Protein AF-0000000077172966 (afdb_homodimer)

Radius of gyration: 30.87 Å; Cα contacts (8 Å, |Δi|>4): 217; chains: 2; bounding box: 64×126×43 Å

Nearest PDB structures (foldseek):
  6nkl-assembly1_D-2  TM=7.359E-01  e=2.223E-03  Haemophilus influenzae
  3zvk-assembly1_E  TM=7.186E-01  e=3.050E-03  Rickettsia felis
  3zvk-assembly1_H  TM=7.428E-01  e=3.687E-03  Rickettsia felis
  6nkl-assembly1_C  TM=5.885E-01  e=3.687E-03  Haemophilus influenzae
  3zvk-assembly1_G  TM=5.961E-01  e=5.388E-03  Rickettsia felis

Sequence (164 aa):
MSDSGVAKIFWHGRSQAVRLPMAFRLPGDRVRVRRVGDGILLEPIVTDIDAWFGAMDRFADVPFMEEGRQQPPMPEAKTLFEMSDSGVAKIFWHGRSQAVRLPMAFRLPGDRVRVRRVGDGILLEPIVTDIDAWFGAMDRFADVPFMEEGRQQPPMPEAKTLFE

Structure (mmCIF, N/CA/C/O backbone):
data_AF-0000000077172966-model_v1
#
loop_
_entity.id
_entity.type
_entity.pdbx_description
1 polymer 'Gsr3874 protein'
#
loop_
_atom_site.group_PDB
_atom_site.id
_atom_site.type_symbol
_atom_site.label_atom_id
_atom_site.label_alt_id
_atom_site.label_comp_id
_atom_site.label_asym_id
_atom_site.label_entity_id
_atom_site.label_seq_id
_atom_site.pdbx_PDB_ins_code
_atom_site.Cartn_x
_atom_site.Cartn_y
_atom_site.Cartn_z
_atom_site.occupancy
_atom_site.B_iso_or_equiv
_atom_site.auth_seq_id
_atom_site.auth_comp_id
_atom_site.auth_asym_id
_atom_site.auth_atom_id
_atom_site.pdbx_PDB_model_num
ATOM 1 N N . MET A 1 1 ? -12.766 -8.672 11.57 1 48.78 1 MET A N 1
ATOM 2 C CA . MET A 1 1 ? -11.977 -7.535 12.031 1 48.78 1 MET A CA 1
ATOM 3 C C . MET A 1 1 ? -10.906 -7.164 11.016 1 48.78 1 MET A C 1
ATOM 5 O O . MET A 1 1 ? -10.266 -8.047 10.438 1 48.78 1 MET A O 1
ATOM 9 N N . SER A 1 2 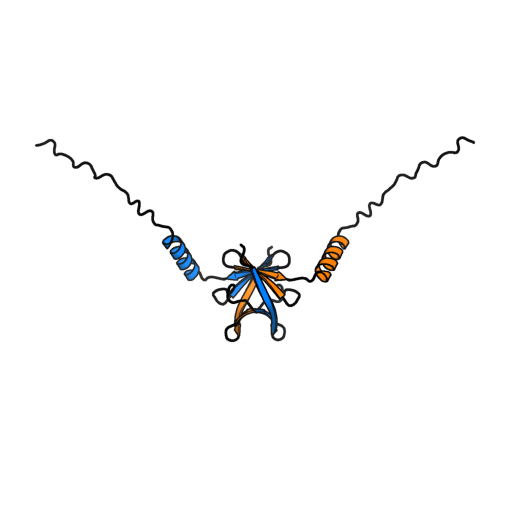? -11.156 -6.078 10.289 1 62.91 2 SER A N 1
ATOM 10 C CA . SER A 1 2 ? -10.188 -5.785 9.234 1 62.91 2 SER A CA 1
ATOM 11 C C . SER A 1 2 ? -8.758 -5.824 9.773 1 62.91 2 SER A C 1
ATOM 13 O O . SER A 1 2 ? -8.453 -5.18 10.781 1 62.91 2 SER A O 1
ATOM 15 N N . ASP A 1 3 ? -8.078 -6.945 9.625 1 82.19 3 ASP A N 1
ATOM 16 C CA . ASP A 1 3 ? -6.691 -7.129 10.039 1 82.19 3 ASP A CA 1
ATOM 17 C C . ASP A 1 3 ? -5.84 -5.922 9.656 1 82.19 3 ASP A C 1
ATOM 19 O O . ASP A 1 3 ? -5.789 -5.539 8.484 1 82.19 3 ASP A O 1
ATOM 23 N N . SER A 1 4 ? -5.578 -5.086 10.703 1 92.94 4 SER A N 1
ATOM 24 C CA . SER A 1 4 ? -4.766 -3.9 10.453 1 92.94 4 SER A CA 1
ATOM 25 C C . SER A 1 4 ? -3.371 -4.047 11.047 1 92.94 4 SER A C 1
ATOM 27 O O . SER A 1 4 ? -3.156 -4.871 11.938 1 92.94 4 SER A O 1
ATOM 29 N N . GLY A 1 5 ? -2.414 -3.463 10.43 1 96.69 5 GLY A N 1
ATOM 30 C CA . GLY A 1 5 ? -1.041 -3.387 10.898 1 96.69 5 GLY A CA 1
ATOM 31 C C . GLY A 1 5 ? -0.392 -2.041 10.633 1 96.69 5 GLY A C 1
ATOM 32 O O . GLY A 1 5 ? -1.067 -1.089 10.234 1 96.69 5 GLY A O 1
ATOM 33 N N . VAL A 1 6 ? 0.838 -1.913 11.078 1 97.75 6 VAL A N 1
ATOM 34 C CA . VAL A 1 6 ? 1.616 -0.708 10.812 1 97.75 6 VAL A CA 1
ATOM 35 C C . VAL A 1 6 ? 2.861 -1.064 10 1 97.75 6 VAL A C 1
ATOM 37 O O . VAL A 1 6 ? 3.549 -2.041 10.312 1 97.75 6 VAL A O 1
ATOM 40 N N . ALA A 1 7 ? 3.029 -0.298 8.984 1 98.44 7 ALA A N 1
ATOM 41 C CA . ALA A 1 7 ? 4.23 -0.452 8.172 1 98.44 7 ALA A CA 1
ATOM 42 C C . ALA A 1 7 ? 5.094 0.806 8.227 1 98.44 7 ALA A C 1
ATOM 44 O O . ALA A 1 7 ? 4.586 1.906 8.453 1 98.44 7 ALA A O 1
ATOM 45 N N . LYS A 1 8 ? 6.336 0.59 7.961 1 97.81 8 LYS A N 1
ATOM 46 C CA . LYS A 1 8 ? 7.277 1.707 8.008 1 97.81 8 LYS A CA 1
ATOM 47 C C . LYS A 1 8 ? 7.645 2.17 6.602 1 97.81 8 LYS A C 1
ATOM 49 O O . LYS A 1 8 ? 7.836 1.349 5.699 1 97.81 8 LYS A O 1
ATOM 54 N N . ILE A 1 9 ? 7.695 3.447 6.477 1 98.31 9 ILE A N 1
ATOM 55 C CA . ILE A 1 9 ? 8.203 4.078 5.262 1 98.31 9 ILE A CA 1
ATOM 56 C C . ILE A 1 9 ? 9.695 4.371 5.414 1 98.31 9 ILE A C 1
ATOM 58 O O . ILE A 1 9 ? 10.133 4.832 6.469 1 98.31 9 ILE A O 1
ATOM 62 N N . PHE A 1 10 ? 10.43 4.168 4.324 1 98 10 PHE A N 1
ATOM 63 C CA . PHE A 1 10 ? 11.852 4.492 4.363 1 98 10 PHE A CA 1
ATOM 64 C C . PHE A 1 10 ? 12.352 4.887 2.979 1 98 10 PHE A C 1
ATOM 66 O O . PHE A 1 10 ? 11.648 4.703 1.981 1 98 10 PHE A O 1
ATOM 73 N N . TRP A 1 11 ? 13.453 5.512 3 1 97.5 11 TRP A N 1
ATOM 74 C CA . TRP A 1 11 ? 14.023 6.008 1.751 1 97.5 11 TRP A CA 1
ATOM 75 C C . TRP A 1 11 ? 15.297 5.25 1.396 1 97.5 11 TRP A C 1
ATOM 77 O O . TRP A 1 11 ? 16.125 4.965 2.27 1 97.5 11 TRP A O 1
ATOM 87 N N . HIS A 1 12 ? 15.312 4.875 0.153 1 93.81 12 HIS A N 1
ATOM 88 C CA . HIS A 1 12 ? 16.531 4.379 -0.487 1 93.81 12 HIS A CA 1
ATOM 89 C C . HIS A 1 12 ? 17.016 5.336 -1.571 1 93.81 12 HIS A C 1
ATOM 91 O O . HIS A 1 12 ? 16.547 5.266 -2.715 1 93.81 12 HIS A O 1
ATOM 97 N N . GLY A 1 13 ? 17.953 6.234 -1.16 1 94.19 13 GLY A N 1
ATOM 98 C CA . GLY A 1 13 ? 18.25 7.352 -2.045 1 94.19 13 GLY A CA 1
ATOM 99 C C . GLY A 1 13 ? 17.078 8.297 -2.217 1 94.19 13 GLY A C 1
ATOM 100 O O . GLY A 1 13 ? 16.562 8.844 -1.236 1 94.19 13 GLY A O 1
ATOM 101 N N . ARG A 1 14 ? 16.578 8.391 -3.469 1 96 14 ARG A N 1
ATOM 102 C CA . ARG A 1 14 ? 15.461 9.273 -3.766 1 96 14 ARG A CA 1
ATOM 103 C C . ARG A 1 14 ? 14.164 8.484 -3.918 1 96 14 ARG A C 1
ATOM 105 O O . ARG A 1 14 ? 13.117 9.055 -4.246 1 96 14 ARG A O 1
ATOM 112 N N . SER A 1 15 ? 14.258 7.246 -3.604 1 97.44 15 SER A N 1
ATOM 113 C CA . SER A 1 15 ? 13.102 6.371 -3.76 1 97.44 15 SER A CA 1
ATOM 114 C C . SER A 1 15 ? 12.445 6.086 -2.414 1 97.44 15 SER A C 1
ATOM 116 O O . SER A 1 15 ? 13.125 5.801 -1.429 1 97.44 15 SER A O 1
ATOM 118 N N . GLN A 1 16 ? 11.172 6.234 -2.389 1 98.62 16 GLN A N 1
ATOM 119 C CA . GLN A 1 16 ? 10.422 5.898 -1.183 1 98.62 16 GLN A CA 1
ATOM 120 C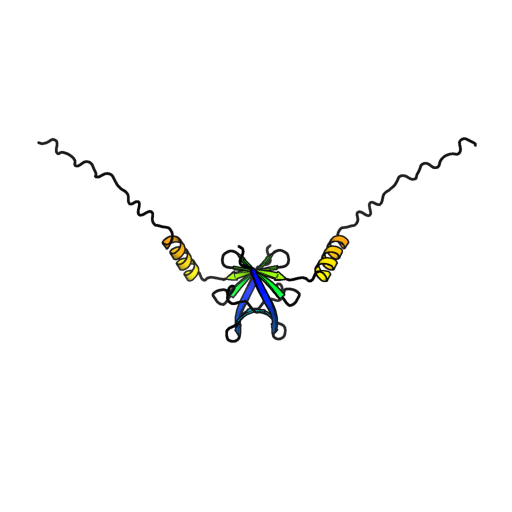 C . GLN A 1 16 ? 9.891 4.469 -1.246 1 98.62 16 GLN A C 1
ATOM 122 O O . GLN A 1 16 ? 9.391 4.031 -2.285 1 98.62 16 GLN A O 1
ATOM 127 N N . ALA A 1 17 ? 10.016 3.793 -0.098 1 98.75 17 ALA A N 1
ATOM 128 C CA . ALA A 1 17 ? 9.531 2.418 -0.03 1 98.75 17 ALA A CA 1
ATOM 129 C C . ALA A 1 17 ? 8.766 2.17 1.269 1 98.75 17 ALA A C 1
ATOM 131 O O . ALA A 1 17 ? 8.953 2.891 2.252 1 98.75 17 ALA A O 1
ATOM 132 N N . VAL A 1 18 ? 7.875 1.193 1.249 1 98.75 18 V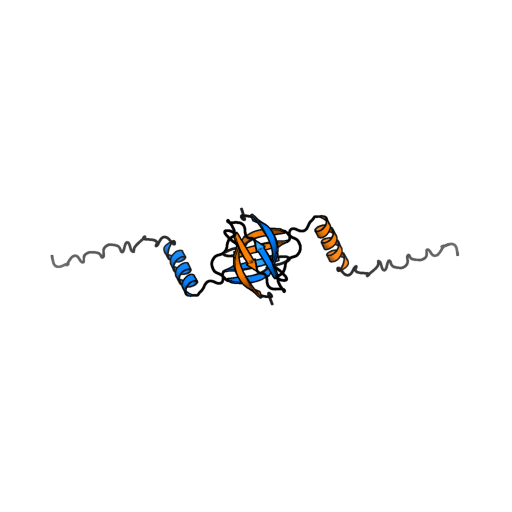AL A N 1
ATOM 133 C CA . VAL A 1 18 ? 7.133 0.765 2.43 1 98.75 18 VAL A CA 1
ATOM 134 C C . VAL A 1 18 ? 7.492 -0.679 2.771 1 98.75 18 VAL A C 1
ATOM 136 O O . VAL A 1 18 ? 7.348 -1.575 1.938 1 98.75 18 VAL A O 1
ATOM 139 N N . ARG A 1 19 ? 7.926 -0.884 3.93 1 98.75 19 ARG A N 1
ATOM 140 C CA . ARG A 1 19 ? 8.195 -2.238 4.406 1 98.75 19 ARG A CA 1
ATOM 141 C C . ARG A 1 19 ? 6.918 -2.891 4.941 1 98.75 19 ARG A C 1
ATOM 143 O O . ARG A 1 19 ? 6.266 -2.35 5.836 1 98.75 19 ARG A O 1
ATOM 150 N N . LEU A 1 20 ? 6.629 -3.998 4.414 1 98.5 20 LEU A N 1
ATOM 151 C CA . LEU A 1 20 ? 5.363 -4.637 4.758 1 98.5 20 LEU A CA 1
ATOM 152 C C . LEU A 1 20 ? 5.559 -5.676 5.855 1 98.5 20 LEU A C 1
ATOM 154 O O . LEU A 1 20 ? 6.445 -6.527 5.754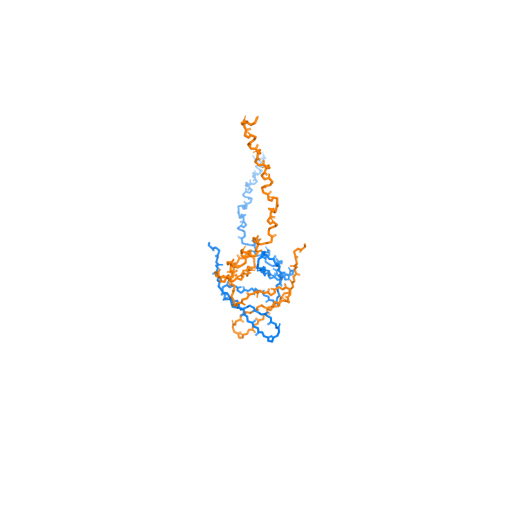 1 98.5 20 LEU A O 1
ATOM 158 N N . PRO A 1 21 ? 4.727 -5.609 6.91 1 98.19 21 PRO A N 1
ATOM 159 C CA . PRO A 1 21 ? 4.746 -6.727 7.859 1 98.19 21 PRO A CA 1
ATOM 160 C C . PRO A 1 21 ? 4.398 -8.062 7.211 1 98.19 21 PRO A C 1
ATOM 162 O O . PRO A 1 21 ? 3.719 -8.094 6.18 1 98.19 21 PRO A O 1
ATOM 165 N N . MET A 1 22 ? 4.777 -9.109 7.852 1 97.19 22 MET A N 1
ATOM 166 C CA . MET A 1 22 ? 4.656 -10.445 7.285 1 97.19 22 MET A CA 1
ATOM 167 C C . MET A 1 22 ? 3.213 -10.742 6.887 1 97.19 22 MET A C 1
ATOM 169 O O . MET A 1 22 ? 2.963 -11.32 5.828 1 97.19 22 MET A O 1
ATOM 173 N N . ALA A 1 23 ? 2.281 -10.336 7.66 1 96.5 23 ALA A N 1
ATOM 174 C CA . ALA A 1 23 ? 0.868 -10.656 7.477 1 96.5 23 ALA A CA 1
ATOM 175 C C . ALA A 1 23 ? 0.287 -9.914 6.277 1 96.5 23 ALA A C 1
ATOM 177 O O . ALA A 1 23 ? -0.8 -10.242 5.797 1 96.5 23 ALA A O 1
ATOM 178 N N . PHE A 1 24 ? 1.078 -8.922 5.719 1 97.81 24 PHE A N 1
ATOM 179 C CA . PHE A 1 24 ? 0.504 -8.055 4.699 1 97.81 24 PHE A CA 1
ATOM 180 C C . PHE A 1 24 ? 1.321 -8.117 3.412 1 97.81 24 PHE A C 1
ATOM 182 O O . PHE A 1 24 ? 1.17 -7.266 2.533 1 97.81 24 PHE A O 1
ATOM 189 N N . ARG A 1 25 ? 2.117 -9.07 3.287 1 98.12 25 ARG A N 1
ATOM 190 C CA . ARG A 1 25 ? 2.914 -9.266 2.08 1 98.12 25 ARG A CA 1
ATOM 191 C C . ARG A 1 25 ? 2.029 -9.625 0.892 1 98.12 25 ARG A C 1
ATOM 193 O O . ARG A 1 25 ? 0.964 -10.219 1.062 1 98.12 25 ARG A O 1
ATOM 200 N N . LEU A 1 26 ? 2.428 -9.172 -0.211 1 97.06 26 LEU A N 1
ATOM 201 C CA . LEU A 1 26 ? 1.688 -9.375 -1.452 1 97.06 26 LEU A CA 1
ATOM 202 C C . LEU A 1 26 ? 2.439 -10.32 -2.385 1 97.06 26 LEU A C 1
ATOM 204 O O . LEU A 1 26 ? 3.672 -10.289 -2.441 1 97.06 26 LEU A O 1
ATOM 208 N N . PRO A 1 27 ? 1.744 -11.062 -3.088 1 94.62 27 PRO A N 1
ATOM 209 C CA . PRO A 1 27 ? 2.398 -11.945 -4.055 1 94.62 27 PRO A CA 1
ATOM 210 C C . PRO A 1 27 ? 2.92 -11.203 -5.281 1 94.62 27 PRO A C 1
ATOM 212 O O . PRO A 1 27 ? 2.438 -10.117 -5.598 1 94.62 27 PRO A O 1
ATOM 215 N N . GLY A 1 28 ? 3.918 -11.828 -5.953 1 93.94 28 GLY A N 1
ATOM 216 C CA . GLY A 1 28 ? 4.418 -11.289 -7.207 1 93.94 28 GLY A CA 1
ATOM 217 C C . GLY A 1 28 ? 5.48 -10.227 -7.016 1 93.94 28 GLY A C 1
ATOM 218 O O . GLY A 1 28 ? 6.082 -10.125 -5.941 1 93.94 28 GLY A O 1
ATOM 219 N N . ASP A 1 29 ? 5.684 -9.492 -8.125 1 96.06 29 ASP A N 1
ATOM 220 C CA . ASP A 1 29 ? 6.77 -8.516 -8.078 1 96.06 29 ASP A CA 1
ATOM 221 C C . ASP A 1 29 ? 6.27 -7.121 -8.453 1 96.06 29 ASP A C 1
ATOM 223 O O . ASP A 1 29 ? 7.043 -6.164 -8.469 1 96.06 29 ASP A O 1
ATOM 227 N N . ARG A 1 30 ? 4.953 -7.051 -8.75 1 97.25 30 ARG A N 1
ATOM 228 C CA . ARG A 1 30 ? 4.379 -5.762 -9.125 1 97.25 30 ARG A CA 1
ATOM 229 C C . ARG A 1 30 ? 2.969 -5.605 -8.57 1 97.25 30 ARG A C 1
ATOM 231 O O . ARG A 1 30 ? 2.229 -6.586 -8.453 1 97.25 30 ARG A O 1
ATOM 238 N N . VAL A 1 31 ? 2.656 -4.398 -8.289 1 97.81 31 VAL A N 1
ATOM 239 C CA . VAL A 1 31 ? 1.321 -4.086 -7.789 1 97.81 31 VAL A CA 1
ATOM 240 C C . VAL A 1 31 ? 0.78 -2.85 -8.508 1 97.81 31 VAL A C 1
ATOM 242 O O . VAL A 1 31 ? 1.54 -1.946 -8.859 1 97.81 31 VAL A O 1
ATOM 245 N N . ARG A 1 32 ? -0.449 -2.846 -8.766 1 97.62 32 ARG A N 1
ATOM 246 C CA . ARG A 1 32 ? -1.142 -1.627 -9.172 1 97.62 32 ARG A CA 1
ATOM 247 C C . ARG A 1 32 ? -1.348 -0.693 -7.98 1 97.62 32 ARG A C 1
ATOM 249 O O . ARG A 1 32 ? -1.741 -1.134 -6.898 1 97.62 32 ARG A O 1
ATOM 256 N N . VAL A 1 33 ? -1.025 0.522 -8.125 1 98.25 33 VAL A N 1
ATOM 257 C CA . VAL A 1 33 ? -1.177 1.52 -7.07 1 98.25 33 VAL A CA 1
ATOM 258 C C . VAL A 1 33 ? -2.264 2.52 -7.453 1 98.25 33 VAL A C 1
ATOM 260 O O . VAL A 1 33 ? -2.279 3.027 -8.578 1 98.25 33 VAL A O 1
ATOM 263 N N . ARG A 1 34 ? -3.125 2.795 -6.555 1 97 34 ARG A N 1
ATOM 264 C CA . ARG A 1 34 ? -4.156 3.807 -6.754 1 97 34 ARG A CA 1
ATOM 265 C C . ARG A 1 34 ? -4.34 4.66 -5.504 1 97 34 ARG A C 1
ATOM 267 O O . ARG A 1 34 ? -4.242 4.156 -4.383 1 97 34 ARG A O 1
ATOM 274 N N . ARG A 1 35 ? -4.633 5.91 -5.723 1 96.19 35 ARG A N 1
ATOM 275 C CA . ARG A 1 35 ? -4.902 6.789 -4.59 1 96.19 35 ARG A CA 1
ATOM 276 C C . ARG A 1 35 ? -6.312 6.57 -4.051 1 96.19 35 ARG A C 1
ATOM 278 O O . ARG A 1 35 ? -7.266 6.445 -4.82 1 96.19 35 ARG A O 1
ATOM 285 N N . VAL A 1 36 ? -6.379 6.473 -2.793 1 92.88 36 VAL A N 1
ATOM 286 C CA . VAL A 1 36 ? -7.645 6.375 -2.076 1 92.88 36 VAL A CA 1
ATOM 287 C C . VAL A 1 36 ? -7.629 7.305 -0.865 1 92.88 36 VAL A C 1
ATOM 289 O O . VAL A 1 36 ? -6.969 7.016 0.137 1 92.88 36 VAL A O 1
ATOM 292 N N . GLY A 1 37 ? -8.43 8.383 -0.972 1 91 37 GLY A N 1
ATOM 293 C CA . GLY A 1 37 ? -8.336 9.383 0.084 1 91 37 GLY A CA 1
ATOM 294 C C . GLY A 1 37 ? -6.922 9.898 0.281 1 91 37 GLY A C 1
ATOM 295 O O . GLY A 1 37 ? -6.301 10.398 -0.659 1 91 37 GLY A O 1
ATOM 296 N N . ASP A 1 38 ? -6.355 9.68 1.452 1 89.69 38 ASP A N 1
ATOM 297 C CA . ASP A 1 38 ? -5.008 10.133 1.779 1 89.69 38 ASP A CA 1
ATOM 298 C C . ASP A 1 38 ? -4 8.984 1.664 1 89.69 38 ASP A C 1
ATOM 300 O O . ASP A 1 38 ? -2.809 9.18 1.908 1 89.69 38 ASP A O 1
ATOM 304 N N . GLY A 1 39 ? -4.613 7.891 1.263 1 95.56 39 GLY A N 1
ATOM 305 C CA . GLY A 1 39 ? -3.768 6.711 1.184 1 95.56 39 GLY A CA 1
ATOM 306 C C . GLY A 1 39 ? -3.674 6.137 -0.218 1 95.56 39 GLY A C 1
ATOM 307 O O . GLY A 1 39 ? -4.02 6.805 -1.193 1 95.56 39 GLY A O 1
ATOM 308 N N . ILE A 1 40 ? -3.072 4.969 -0.301 1 98.12 40 ILE A N 1
ATOM 309 C CA . ILE A 1 40 ? -2.975 4.266 -1.576 1 98.12 40 ILE A CA 1
ATOM 310 C C . ILE A 1 40 ? -3.381 2.807 -1.396 1 98.12 40 ILE A C 1
ATOM 312 O O . ILE A 1 40 ? -3.191 2.23 -0.32 1 98.12 40 ILE A O 1
ATOM 316 N N . LEU A 1 41 ? -3.951 2.303 -2.432 1 98.31 41 LEU A N 1
ATOM 317 C CA . LEU A 1 41 ? -4.301 0.887 -2.496 1 98.31 41 LEU A CA 1
ATOM 318 C C . LEU A 1 41 ? -3.316 0.123 -3.375 1 98.31 41 LEU A C 1
ATOM 320 O O . LEU A 1 41 ? -3.049 0.524 -4.508 1 98.31 41 LEU A O 1
ATOM 324 N N . LEU A 1 42 ? -2.711 -0.873 -2.879 1 98.44 42 LEU A N 1
ATOM 325 C CA . LEU A 1 42 ? -1.795 -1.749 -3.6 1 98.44 42 LEU A CA 1
ATOM 326 C C . LEU A 1 42 ? -2.467 -3.076 -3.941 1 98.44 42 LEU A C 1
ATOM 328 O O . LEU A 1 42 ? -2.93 -3.789 -3.049 1 98.44 42 LEU A O 1
ATOM 332 N N . GLU A 1 43 ? -2.525 -3.414 -5.219 1 97.31 43 GLU A N 1
ATOM 333 C CA . GLU A 1 43 ? -3.141 -4.66 -5.672 1 97.31 43 GLU A CA 1
ATOM 334 C C . GLU A 1 43 ? -2.174 -5.469 -6.535 1 97.31 43 GLU A C 1
ATOM 336 O O . GLU A 1 43 ? -1.643 -4.965 -7.523 1 97.31 43 GLU A O 1
ATOM 341 N N . PRO A 1 44 ? -2.006 -6.738 -6.184 1 96.44 44 PRO A N 1
ATOM 342 C CA . PRO A 1 44 ? -1.075 -7.555 -6.973 1 96.44 44 PRO A CA 1
ATOM 343 C C . PRO A 1 44 ? -1.498 -7.688 -8.43 1 96.44 44 PRO A C 1
ATOM 345 O O . PRO A 1 44 ? -2.689 -7.816 -8.727 1 96.44 44 PRO A O 1
ATOM 348 N N . ILE A 1 45 ? -0.533 -7.457 -9.305 1 92.44 45 ILE A N 1
ATOM 349 C CA . ILE A 1 45 ? -0.791 -7.691 -10.727 1 92.44 45 ILE A CA 1
ATOM 350 C C . ILE A 1 45 ? -0.6 -9.172 -11.047 1 92.44 45 ILE A C 1
ATOM 352 O O . ILE A 1 45 ? 0.522 -9.68 -11.016 1 92.44 45 ILE A O 1
ATOM 356 N N . VAL A 1 46 ? -1.642 -9.883 -11.039 1 80.31 46 VAL A N 1
ATOM 357 C CA . VAL A 1 46 ? -1.617 -11.32 -11.289 1 80.31 46 VAL A CA 1
ATOM 358 C C . VAL A 1 46 ? -1.674 -11.594 -12.789 1 80.31 46 VAL A C 1
ATOM 360 O O . VAL A 1 46 ? -2.383 -10.898 -13.523 1 80.31 46 VAL A O 1
ATOM 363 N N . THR A 1 47 ? -0.702 -12.297 -13.18 1 76 47 THR A N 1
ATOM 364 C CA . THR A 1 47 ? -0.737 -12.68 -14.586 1 76 47 THR A CA 1
ATOM 365 C C . THR A 1 47 ? -1.981 -13.508 -14.891 1 76 47 THR A C 1
ATOM 367 O O . THR A 1 47 ? -2.627 -14.023 -13.984 1 76 47 THR A O 1
ATOM 370 N N . ASP A 1 48 ? -2.34 -13.516 -16.172 1 70.44 48 ASP A N 1
ATOM 371 C CA . ASP A 1 48 ? -3.512 -14.227 -16.672 1 70.44 48 ASP A CA 1
ATOM 372 C C . ASP A 1 48 ? -3.527 -15.672 -16.188 1 70.44 48 ASP A C 1
ATOM 374 O O . ASP A 1 48 ? -4.578 -16.188 -15.797 1 70.44 48 ASP A O 1
ATOM 378 N N . ILE A 1 49 ? -2.359 -16.203 -16.078 1 72.12 49 ILE A N 1
ATOM 379 C CA . ILE A 1 49 ? -2.293 -17.625 -15.719 1 72.12 49 ILE A CA 1
ATOM 380 C C . ILE A 1 49 ? -2.586 -17.781 -14.227 1 72.12 49 ILE A C 1
ATOM 382 O O . ILE A 1 49 ? -3.26 -18.719 -13.812 1 72.12 49 ILE A O 1
ATOM 386 N N . ASP A 1 50 ? -2.125 -16.844 -13.594 1 68.56 50 ASP A N 1
ATOM 387 C CA . ASP A 1 50 ? -2.385 -16.875 -12.156 1 68.56 50 ASP A CA 1
ATOM 388 C C . ASP A 1 50 ? -3.857 -16.594 -11.859 1 68.56 50 ASP A C 1
ATOM 390 O O . ASP A 1 50 ? -4.445 -17.234 -10.984 1 68.56 50 ASP A O 1
ATOM 394 N N . ALA A 1 51 ? -4.258 -15.625 -12.578 1 69.12 51 ALA A N 1
ATOM 395 C CA . ALA A 1 51 ? -5.676 -15.297 -12.445 1 69.12 51 ALA A CA 1
ATOM 396 C C . ALA A 1 51 ? -6.551 -16.484 -12.82 1 69.12 51 ALA A C 1
ATOM 398 O O . ALA A 1 51 ? -7.57 -16.75 -12.172 1 69.12 51 ALA A O 1
ATOM 399 N N . TRP A 1 52 ? -6.039 -17.109 -13.836 1 74.19 52 TRP A N 1
ATOM 400 C CA . TRP A 1 52 ? -6.797 -18.266 -14.312 1 74.19 52 TRP A CA 1
ATOM 401 C C . TRP A 1 52 ? -6.75 -19.406 -13.305 1 74.19 52 TRP A C 1
ATOM 403 O O . TRP A 1 52 ? -7.781 -20 -12.977 1 74.19 52 TRP A O 1
ATOM 413 N N . PHE A 1 53 ? -5.672 -19.656 -12.797 1 71.69 53 PHE A N 1
ATOM 414 C CA . PHE A 1 53 ? -5.508 -20.719 -11.812 1 71.69 53 PHE A CA 1
ATOM 415 C C . PHE A 1 53 ? -6.215 -20.359 -10.508 1 71.69 53 PHE A C 1
ATOM 417 O O . PHE A 1 53 ? -6.793 -21.234 -9.852 1 71.69 53 PHE A O 1
ATOM 424 N N . GLY A 1 54 ? -6.105 -19.125 -10.219 1 68.5 54 GLY A N 1
ATOM 425 C CA . GLY A 1 54 ? -6.809 -18.656 -9.039 1 68.5 54 GLY A CA 1
ATOM 426 C C . GLY A 1 54 ? -8.312 -18.812 -9.141 1 68.5 54 GLY A C 1
ATOM 427 O O . GLY A 1 54 ? -8.977 -19.203 -8.172 1 68.5 54 GLY A O 1
ATOM 428 N N . ALA A 1 55 ? -8.805 -18.438 -10.242 1 69.81 55 ALA A N 1
ATOM 429 C CA . ALA A 1 55 ? -10.234 -18.609 -10.492 1 69.81 55 ALA A CA 1
ATOM 430 C C . ALA A 1 55 ? -10.625 -20.094 -10.422 1 69.81 55 ALA A C 1
ATOM 432 O O . ALA A 1 55 ? -11.672 -20.438 -9.867 1 69.81 55 ALA A O 1
ATOM 433 N N . MET A 1 56 ? -9.773 -20.922 -10.969 1 74.56 56 MET A N 1
ATOM 434 C CA . MET A 1 56 ? -10.039 -22.359 -10.969 1 74.56 56 MET A CA 1
ATOM 435 C C . MET A 1 56 ? -10.031 -22.906 -9.547 1 74.56 56 MET A C 1
ATOM 437 O O . MET A 1 56 ? -10.852 -23.766 -9.211 1 74.56 56 MET A O 1
ATOM 441 N N . ASP A 1 57 ? -9.148 -22.297 -8.766 1 64.44 57 ASP A N 1
ATOM 442 C CA . ASP A 1 57 ? -9.055 -22.703 -7.363 1 64.44 57 ASP A CA 1
ATOM 443 C C . ASP A 1 57 ? -10.297 -22.266 -6.59 1 64.44 57 ASP A C 1
ATOM 445 O O . ASP A 1 57 ? -10.789 -23 -5.73 1 64.44 57 ASP A O 1
ATOM 449 N N . ARG A 1 58 ? -10.68 -21.078 -6.879 1 65.06 58 ARG A N 1
ATOM 450 C CA . ARG A 1 58 ? -11.906 -20.594 -6.258 1 65.06 58 ARG A CA 1
ATOM 451 C C . ARG A 1 58 ? -13.094 -21.453 -6.652 1 65.06 58 ARG A C 1
ATOM 453 O O . ARG A 1 58 ? -14 -21.688 -5.844 1 65.06 58 ARG A O 1
ATOM 460 N N . PHE A 1 59 ? -13.125 -21.859 -7.793 1 65.75 59 PHE A N 1
ATOM 461 C CA . PHE A 1 59 ? -14.18 -22.734 -8.297 1 65.75 59 PHE A CA 1
ATOM 462 C C . PHE A 1 59 ? -14.039 -24.141 -7.727 1 65.75 59 PHE A C 1
ATOM 464 O O . PHE A 1 59 ? -15.031 -24.828 -7.512 1 65.75 59 PHE A O 1
ATOM 471 N N . ALA A 1 60 ? -12.82 -24.531 -7.539 1 62.56 60 ALA A N 1
ATOM 472 C CA . ALA A 1 60 ? -12.586 -25.875 -7.012 1 62.56 60 ALA A CA 1
ATOM 473 C C . ALA A 1 60 ? -13 -25.953 -5.543 1 62.56 60 ALA A C 1
ATOM 475 O O . ALA A 1 60 ? -13.367 -27.031 -5.059 1 62.56 60 ALA A O 1
ATOM 476 N N . ASP A 1 61 ? -12.961 -24.875 -4.875 1 58.06 61 ASP A N 1
ATOM 477 C CA . ASP A 1 61 ? -13.352 -24.828 -3.471 1 58.06 61 ASP A CA 1
ATOM 478 C C . ASP A 1 61 ? -14.875 -24.766 -3.332 1 58.06 61 ASP A C 1
ATOM 480 O O . ASP A 1 61 ? -15.406 -24.891 -2.227 1 58.06 61 ASP A O 1
ATOM 484 N N . VAL A 1 62 ? -15.523 -24.344 -4.309 1 57.97 62 VAL A N 1
ATOM 485 C CA . VAL A 1 62 ? -16.984 -24.391 -4.277 1 57.97 62 VAL A CA 1
ATOM 486 C C . VAL A 1 62 ? -17.438 -25.844 -4.211 1 57.97 62 VAL A C 1
ATOM 488 O O . VAL A 1 62 ? -17.047 -26.672 -5.039 1 57.97 62 VAL A O 1
ATOM 491 N N . PRO A 1 63 ? -17.922 -26.281 -3.084 1 54.97 63 PRO A N 1
ATOM 492 C CA . PRO A 1 63 ? -18.422 -27.656 -3.016 1 54.97 63 PRO A CA 1
ATOM 493 C C . PRO A 1 63 ? -19.203 -28.062 -4.266 1 54.97 63 PRO A C 1
ATOM 495 O O . PRO A 1 63 ? -20.109 -27.344 -4.691 1 54.97 63 PRO A O 1
ATOM 498 N N . PHE A 1 64 ? -18.703 -28.547 -5.281 1 51.5 64 PHE A N 1
ATOM 499 C CA . PHE A 1 64 ? -19.531 -29.172 -6.309 1 51.5 64 PHE A CA 1
ATOM 500 C C . PHE A 1 64 ? -20.75 -29.844 -5.688 1 51.5 64 PHE A C 1
ATOM 502 O O . PHE A 1 64 ? -20.625 -30.578 -4.703 1 51.5 64 PHE A O 1
ATOM 509 N N . MET A 1 65 ? -21.844 -29.156 -5.535 1 46.5 65 MET A N 1
ATOM 510 C CA . MET A 1 65 ? -23 -29.922 -5.094 1 46.5 65 MET A CA 1
ATOM 511 C C . MET A 1 65 ? -22.953 -31.344 -5.633 1 46.5 65 MET A C 1
ATOM 513 O O . MET A 1 65 ? -22.969 -31.562 -6.848 1 46.5 65 MET A O 1
ATOM 517 N N . GLU A 1 66 ? -22.062 -32.125 -5.328 1 44.19 66 GLU A N 1
ATOM 518 C CA . GLU A 1 66 ? -22.266 -33.562 -5.496 1 44.19 66 GLU A CA 1
ATOM 519 C C . GLU A 1 66 ? -23.75 -33.938 -5.359 1 44.19 66 GLU A C 1
ATOM 521 O O . GLU A 1 66 ? -24.094 -35.125 -5.262 1 44.19 66 GLU A O 1
ATOM 526 N N . GLU A 1 67 ? -24.672 -32.969 -5.047 1 43.56 67 GLU A N 1
ATOM 527 C CA . GLU A 1 67 ? -26.01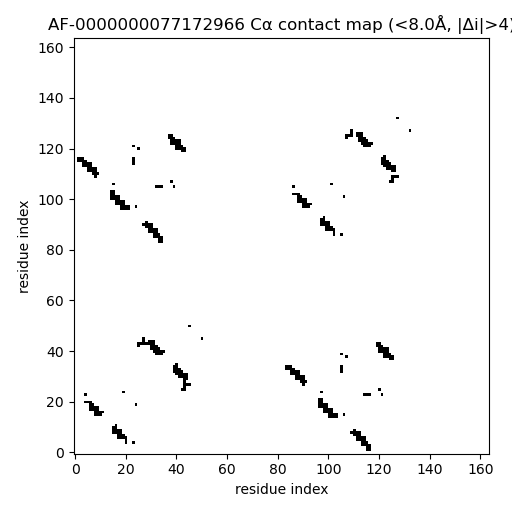6 -33.5 -5.238 1 43.56 67 GLU A CA 1
ATOM 528 C C . GLU A 1 67 ? -26.219 -34 -6.672 1 43.56 67 GLU A C 1
ATOM 530 O O . GLU A 1 67 ? -26.328 -33.188 -7.598 1 43.56 67 GLU A O 1
ATOM 535 N N . GLY A 1 68 ? -25.266 -34.688 -7.23 1 43.78 68 GLY A N 1
ATOM 536 C CA . GLY A 1 68 ? -25.438 -35.469 -8.453 1 43.78 68 GLY A CA 1
ATOM 537 C C . GLY A 1 68 ? -26.891 -35.812 -8.742 1 43.78 68 GLY A C 1
ATOM 538 O O . GLY A 1 68 ? -27.734 -35.75 -7.848 1 43.78 68 GLY A O 1
ATOM 539 N N . ARG A 1 69 ? -27.359 -35.594 -10.039 1 45.28 69 ARG A N 1
ATOM 540 C CA . ARG A 1 69 ? -28.641 -35.969 -10.602 1 45.28 69 ARG A CA 1
ATOM 541 C C . ARG A 1 69 ? -29.141 -37.281 -9.992 1 45.28 69 ARG A C 1
ATOM 543 O O . ARG A 1 69 ? -28.562 -38.344 -10.242 1 45.28 69 ARG A O 1
ATOM 550 N N . GLN A 1 70 ? -29.375 -37.375 -8.695 1 45.38 70 GLN A N 1
ATOM 551 C CA . GLN A 1 70 ? -30.234 -38.5 -8.391 1 45.38 70 GLN A CA 1
ATOM 552 C C . GLN A 1 70 ? -31.281 -38.719 -9.484 1 45.38 70 GLN A C 1
ATOM 554 O O . GLN A 1 70 ? -32.375 -38.188 -9.391 1 45.38 70 GLN A O 1
ATOM 559 N N . GLN A 1 71 ? -30.828 -38.594 -10.727 1 47.62 71 GLN A N 1
ATOM 560 C CA . GLN A 1 71 ? -31.781 -39 -11.75 1 47.62 71 GLN A CA 1
ATOM 561 C C . GLN A 1 71 ? -32.562 -40.25 -11.312 1 47.62 71 GLN A C 1
ATOM 563 O O . GLN A 1 71 ? -31.953 -41.25 -10.875 1 47.62 71 GLN A O 1
ATOM 568 N N . PRO A 1 72 ? -33.781 -40.094 -10.844 1 52.69 72 PRO A N 1
ATOM 569 C CA . PRO A 1 72 ? -34.531 -41.281 -10.492 1 52.69 72 PRO A CA 1
ATOM 570 C C . PRO A 1 72 ? -34.219 -42.469 -11.398 1 52.69 72 PRO A C 1
ATOM 572 O O . PRO A 1 72 ? -33.781 -42.281 -12.539 1 52.69 72 PRO A O 1
ATOM 575 N N . PRO A 1 73 ? -33.844 -43.594 -10.883 1 50.81 73 PRO A N 1
ATOM 576 C CA . PRO A 1 73 ? -33.625 -44.75 -11.75 1 50.81 73 PRO A CA 1
ATOM 577 C C . PRO A 1 73 ? -34.625 -44.781 -12.922 1 50.81 73 PRO A C 1
ATOM 579 O O . PRO A 1 73 ? -35.75 -44.281 -12.805 1 50.81 73 PRO A O 1
ATOM 582 N N . MET A 1 74 ? -34.281 -44.469 -14.094 1 48 74 MET A N 1
ATOM 583 C CA . MET A 1 74 ? -35.156 -44.625 -15.25 1 48 74 MET A CA 1
ATOM 584 C C . MET A 1 74 ? -36.125 -45.812 -15.055 1 48 74 MET A C 1
ATOM 586 O O . MET A 1 74 ? -35.688 -46.875 -14.578 1 48 74 MET A O 1
ATOM 590 N N . PRO A 1 75 ? -37.438 -45.656 -14.852 1 53.38 75 PRO A N 1
ATOM 591 C CA . PRO A 1 75 ? -38.344 -46.812 -14.648 1 53.38 75 PRO A CA 1
ATOM 592 C C . PRO A 1 75 ? -38.031 -47.969 -15.555 1 53.38 75 PRO A C 1
ATOM 594 O O . PRO A 1 75 ? -37.594 -47.781 -16.688 1 53.38 75 PRO A O 1
ATOM 597 N N . GLU A 1 76 ? -37.406 -49 -15.141 1 50.62 76 GLU A N 1
ATOM 598 C CA . GLU A 1 76 ? -37.219 -50.219 -15.906 1 50.62 76 GLU A CA 1
ATOM 599 C C . GLU A 1 76 ? -38.438 -50.531 -16.781 1 50.62 76 GLU A C 1
ATOM 601 O O . GLU A 1 76 ? -39.562 -50.531 -16.297 1 50.62 76 GLU A O 1
ATOM 606 N N . ALA A 1 77 ? -38.438 -50.219 -18.031 1 50.34 77 ALA A N 1
ATOM 607 C CA . ALA A 1 77 ? -39.5 -50.594 -18.969 1 50.34 77 ALA A CA 1
ATOM 608 C C . ALA A 1 77 ? -39.969 -52.031 -18.719 1 50.34 77 ALA A C 1
ATOM 610 O O . ALA A 1 77 ? -39.156 -52.969 -18.844 1 50.34 77 ALA A O 1
ATOM 611 N N . LYS A 1 78 ? -40.75 -52.312 -17.734 1 48.97 78 LYS A N 1
ATOM 612 C CA . LYS A 1 78 ? -41.406 -53.625 -17.719 1 48.97 78 LYS A CA 1
ATOM 613 C C . LYS A 1 78 ? -41.875 -54 -19.109 1 48.97 78 LYS A C 1
ATOM 615 O O . LYS A 1 78 ? -42.594 -53.25 -19.766 1 48.97 78 LYS A O 1
ATOM 620 N N . THR A 1 79 ? -41.188 -54.781 -19.891 1 48.84 79 THR A N 1
ATOM 621 C CA . THR A 1 79 ? -41.688 -55.406 -21.109 1 48.84 79 THR A CA 1
ATOM 622 C C . THR A 1 79 ? -43.125 -55.906 -20.891 1 48.84 79 THR A C 1
ATOM 624 O O . THR A 1 79 ? -43.406 -56.562 -19.875 1 48.84 79 THR A O 1
ATOM 627 N N . LEU A 1 80 ? -44.156 -55.156 -21.219 1 51.91 80 LEU A N 1
ATOM 628 C CA . LEU A 1 80 ? -45.531 -55.625 -21.281 1 51.91 80 LEU A CA 1
ATOM 629 C C . LEU A 1 80 ? -45.594 -57.062 -21.734 1 51.91 80 LEU A C 1
ATOM 631 O O . LEU A 1 80 ? -46.688 -57.688 -21.703 1 51.91 80 LEU A O 1
ATOM 635 N N . PHE A 1 81 ? -44.562 -57.656 -22.391 1 52.94 81 PHE A N 1
ATOM 636 C CA . PHE A 1 81 ? -44.812 -58.969 -22.953 1 52.94 81 PHE A CA 1
ATOM 637 C C . PHE A 1 81 ? -44.812 -60.031 -21.875 1 52.94 81 PHE A C 1
ATOM 639 O O . PHE A 1 81 ? -45.188 -61.188 -22.125 1 52.94 81 PHE A O 1
ATOM 646 N N . GLU A 1 82 ? -44.094 -59.781 -20.766 1 38.38 82 GLU A N 1
ATOM 647 C CA . GLU A 1 82 ? -44.438 -60.969 -19.984 1 38.38 82 GLU A CA 1
ATOM 648 C C . GLU A 1 82 ? -45.688 -60.75 -19.125 1 38.38 82 GLU A C 1
ATOM 650 O O . GLU A 1 82 ? -45.875 -59.656 -18.594 1 38.38 82 GLU A O 1
ATOM 655 N N . MET B 1 1 ? -10.109 10.695 -12.805 1 48.88 1 MET B N 1
ATOM 656 C CA . MET B 1 1 ? -9.492 9.445 -13.258 1 48.88 1 MET B CA 1
ATOM 657 C C . MET B 1 1 ? -8.586 8.867 -12.172 1 48.88 1 MET B C 1
ATOM 659 O O . MET B 1 1 ? -7.859 9.609 -11.508 1 48.88 1 MET B O 1
ATOM 663 N N . SER B 1 2 ? -9.07 7.809 -11.523 1 62.84 2 SER B N 1
ATOM 664 C CA . SER B 1 2 ? -8.273 7.316 -10.406 1 62.84 2 SER B CA 1
ATOM 665 C C . SER B 1 2 ? -6.816 7.125 -10.812 1 62.84 2 SER B C 1
ATOM 667 O O . SER B 1 2 ? -6.523 6.453 -11.805 1 62.84 2 SER B O 1
ATOM 669 N N . ASP B 1 3 ? -5.984 8.125 -10.586 1 82.44 3 ASP B N 1
ATOM 670 C CA . ASP B 1 3 ? -4.555 8.078 -10.883 1 82.44 3 ASP B CA 1
ATOM 671 C C . ASP B 1 3 ? -3.941 6.758 -10.43 1 82.44 3 ASP B C 1
ATOM 673 O O . ASP B 1 3 ? -4.07 6.375 -9.258 1 82.44 3 ASP B O 1
ATOM 677 N N . SER B 1 4 ? -3.723 5.883 -11.438 1 92.94 4 SER B N 1
ATOM 678 C CA . SER B 1 4 ? -3.127 4.59 -11.117 1 92.94 4 SER B CA 1
ATOM 679 C C . SER B 1 4 ? -1.68 4.516 -11.586 1 92.94 4 SER B C 1
ATOM 681 O O . SER B 1 4 ? -1.271 5.27 -12.477 1 92.94 4 SER B O 1
ATOM 683 N N . GLY B 1 5 ? -0.895 3.805 -10.891 1 96.75 5 GLY B N 1
ATOM 684 C CA . GLY B 1 5 ? 0.487 3.512 -11.242 1 96.75 5 GLY B CA 1
ATOM 685 C C . GLY B 1 5 ? 0.893 2.086 -10.922 1 96.75 5 GLY B C 1
ATOM 686 O O . GLY B 1 5 ? 0.047 1.252 -10.594 1 96.75 5 GLY B O 1
ATOM 687 N N . VAL B 1 6 ? 2.113 1.754 -11.266 1 97.75 6 VAL B N 1
ATOM 688 C CA . VAL B 1 6 ? 2.672 0.446 -10.938 1 97.75 6 VAL B CA 1
ATOM 689 C C . VAL B 1 6 ? 3.879 0.614 -10.023 1 97.75 6 VAL B C 1
ATOM 691 O O . VAL B 1 6 ? 4.73 1.474 -10.258 1 97.75 6 VAL B O 1
ATOM 694 N N . ALA B 1 7 ? 3.848 -0.156 -9 1 98.44 7 ALA B N 1
ATOM 695 C CA . ALA B 1 7 ? 4.984 -0.178 -8.086 1 98.44 7 ALA B CA 1
ATOM 696 C C . ALA B 1 7 ? 5.648 -1.552 -8.062 1 98.44 7 ALA B C 1
ATOM 698 O O . ALA B 1 7 ? 4.996 -2.566 -8.32 1 98.44 7 ALA B O 1
ATOM 699 N N . LYS B 1 8 ? 6.887 -1.533 -7.707 1 97.81 8 LYS B N 1
ATOM 700 C CA . LYS B 1 8 ? 7.641 -2.781 -7.668 1 97.81 8 LYS B CA 1
ATOM 701 C C . LYS B 1 8 ? 7.797 -3.287 -6.238 1 97.81 8 LYS B C 1
ATOM 703 O O . LYS B 1 8 ? 8.031 -2.502 -5.316 1 97.81 8 LYS B O 1
ATOM 708 N N . ILE B 1 9 ? 7.641 -4.574 -6.113 1 98.31 9 ILE B N 1
ATOM 709 C CA . ILE B 1 9 ? 7.926 -5.266 -4.859 1 98.31 9 ILE B CA 1
ATOM 710 C C . ILE B 1 9 ? 9.359 -5.793 -4.883 1 98.31 9 ILE B C 1
ATOM 712 O O . ILE B 1 9 ? 9.82 -6.324 -5.895 1 98.31 9 ILE B O 1
ATOM 716 N N . PHE B 1 10 ? 10.008 -5.688 -3.736 1 98 10 PHE B N 1
ATOM 717 C CA . PHE B 1 10 ? 11.359 -6.227 -3.654 1 98 10 PHE B CA 1
ATOM 718 C C . PHE B 1 10 ? 11.672 -6.68 -2.234 1 98 10 PHE B C 1
ATOM 720 O O . PHE B 1 10 ? 10.93 -6.379 -1.3 1 98 10 PHE B O 1
ATOM 727 N N . TRP B 1 11 ? 12.672 -7.469 -2.158 1 97.56 11 TRP B N 1
ATOM 728 C CA . TRP B 1 11 ? 13.047 -8.039 -0.869 1 97.56 11 TRP B CA 1
ATOM 729 C C . TRP B 1 11 ? 14.391 -7.488 -0.399 1 97.56 11 TRP B C 1
ATOM 731 O O . TRP B 1 11 ? 15.32 -7.34 -1.194 1 97.56 11 TRP B O 1
ATOM 741 N N . HIS B 1 12 ? 14.359 -7.09 0.827 1 93.94 12 HIS B N 1
ATOM 742 C CA . HIS B 1 12 ? 15.578 -6.789 1.569 1 93.94 12 HIS B CA 1
ATOM 743 C C . HIS B 1 12 ? 15.812 -7.805 2.684 1 93.94 12 HIS B C 1
ATOM 745 O O . HIS B 1 12 ? 15.273 -7.656 3.785 1 93.94 12 HIS B O 1
ATOM 751 N N . GLY B 1 13 ? 16.625 -8.844 2.379 1 94.19 13 GLY B N 1
ATOM 752 C CA . GLY B 1 13 ? 16.672 -9.984 3.275 1 94.19 13 GLY B CA 1
ATOM 753 C C . GLY B 1 13 ? 15.359 -10.742 3.342 1 94.19 13 GLY B C 1
ATOM 754 O O . GLY B 1 13 ? 14.852 -11.203 2.316 1 94.19 13 GLY B O 1
ATOM 755 N N . ARG B 1 14 ? 14.758 -10.758 4.535 1 95.94 14 ARG B N 1
ATOM 756 C CA . ARG B 1 14 ? 13.484 -11.461 4.723 1 95.94 14 ARG B CA 1
ATOM 757 C C . ARG B 1 14 ? 12.32 -10.477 4.77 1 95.94 14 ARG B C 1
ATOM 759 O O . ARG B 1 14 ? 11.18 -10.867 4.984 1 95.94 14 ARG B O 1
ATOM 766 N N . SER B 1 15 ? 12.625 -9.273 4.484 1 97.38 15 SER B N 1
ATOM 767 C CA . SER B 1 15 ? 11.609 -8.227 4.547 1 97.38 15 SER B CA 1
ATOM 768 C C . SER B 1 15 ? 11.125 -7.848 3.154 1 97.38 15 SER B C 1
ATOM 770 O O . SER B 1 15 ? 11.922 -7.672 2.234 1 97.38 15 SER B O 1
ATOM 772 N N . GLN B 1 16 ? 9.844 -7.797 3.004 1 98.62 16 GLN B N 1
ATOM 773 C CA . GLN B 1 16 ? 9.266 -7.355 1.738 1 98.62 16 GLN B CA 1
ATOM 774 C C . GLN B 1 16 ? 8.961 -5.859 1.766 1 98.62 16 GLN B C 1
ATOM 776 O O . GLN B 1 16 ? 8.453 -5.344 2.76 1 98.62 16 GLN B O 1
ATOM 781 N N . ALA B 1 17 ? 9.281 -5.223 0.641 1 98.75 17 ALA B N 1
ATOM 782 C CA . ALA B 1 17 ? 9.023 -3.791 0.541 1 98.75 17 ALA B CA 1
ATOM 783 C C . ALA B 1 17 ? 8.422 -3.436 -0.816 1 98.75 17 ALA B C 1
ATOM 785 O O . ALA B 1 17 ? 8.57 -4.184 -1.784 1 98.75 17 ALA B O 1
ATOM 786 N N . VAL B 1 18 ? 7.711 -2.316 -0.866 1 98.75 18 VAL B N 1
ATOM 787 C CA . VAL B 1 18 ? 7.148 -1.786 -2.102 1 98.75 18 VAL B CA 1
ATOM 788 C C . VAL B 1 18 ? 7.758 -0.418 -2.402 1 98.75 18 VAL B C 1
ATOM 790 O O . VAL B 1 18 ? 7.684 0.495 -1.576 1 98.75 18 VAL B O 1
ATOM 793 N N . ARG B 1 19 ? 8.312 -0.288 -3.518 1 98.75 19 ARG B N 1
ATOM 794 C CA . ARG B 1 19 ? 8.828 1.004 -3.959 1 98.75 19 ARG B CA 1
ATOM 795 C C . ARG B 1 19 ? 7.723 1.843 -4.598 1 98.75 19 ARG B C 1
ATOM 797 O O . ARG B 1 19 ? 7.078 1.408 -5.555 1 98.75 19 ARG B O 1
ATOM 804 N N . LEU B 1 20 ? 7.551 2.977 -4.098 1 98.5 20 LEU B N 1
ATOM 805 C CA . LEU B 1 20 ? 6.434 3.799 -4.547 1 98.5 20 LEU B CA 1
ATOM 806 C C . LEU B 1 20 ? 6.883 4.789 -5.617 1 98.5 20 LEU B C 1
ATOM 808 O O . LEU B 1 20 ? 7.875 5.492 -5.438 1 98.5 20 LEU B O 1
ATOM 812 N N . PRO B 1 21 ? 6.145 4.852 -6.734 1 98.19 21 PRO B N 1
ATOM 813 C CA . PRO B 1 21 ? 6.414 5.941 -7.676 1 98.19 21 PRO B CA 1
ATOM 814 C C . PRO B 1 21 ? 6.219 7.32 -7.047 1 98.19 21 PRO B C 1
ATOM 816 O O . PRO B 1 21 ? 5.465 7.461 -6.078 1 98.19 21 PRO B O 1
ATOM 819 N N . MET B 1 22 ? 6.801 8.281 -7.637 1 97.19 22 MET B N 1
ATOM 820 C CA . MET B 1 22 ? 6.84 9.633 -7.074 1 97.19 22 MET B CA 1
ATOM 821 C C . MET B 1 22 ? 5.43 10.148 -6.801 1 97.19 22 MET B C 1
ATOM 823 O O . MET B 1 22 ? 5.18 10.766 -5.766 1 97.19 22 MET B O 1
ATOM 827 N N . ALA B 1 23 ? 4.516 9.883 -7.668 1 96.44 23 ALA B N 1
ATOM 828 C CA . ALA B 1 23 ? 3.16 10.422 -7.605 1 96.44 23 ALA B CA 1
ATOM 829 C C . ALA B 1 23 ? 2.369 9.781 -6.465 1 96.44 23 ALA B C 1
ATOM 831 O O . ALA B 1 23 ? 1.307 10.273 -6.082 1 96.44 23 ALA B O 1
ATOM 832 N N . PHE B 1 24 ? 2.955 8.68 -5.84 1 97.81 24 PHE B N 1
ATOM 833 C CA . PHE B 1 24 ? 2.168 7.914 -4.879 1 97.81 24 PHE B CA 1
ATOM 834 C C . PHE B 1 24 ? 2.867 7.859 -3.523 1 97.81 24 PHE B C 1
ATOM 836 O O . PHE B 1 24 ? 2.512 7.051 -2.668 1 97.81 24 PHE B O 1
ATOM 843 N N . ARG B 1 25 ? 3.777 8.688 -3.334 1 98.12 25 ARG B N 1
ATOM 844 C CA . ARG B 1 25 ? 4.488 8.766 -2.062 1 98.12 25 ARG B CA 1
ATOM 845 C C . ARG B 1 25 ? 3.568 9.266 -0.952 1 98.12 25 ARG B C 1
ATOM 847 O O . ARG B 1 25 ? 2.627 10.016 -1.211 1 98.12 25 ARG B O 1
ATOM 854 N N . LEU B 1 26 ? 3.805 8.75 0.187 1 97 26 LEU B N 1
ATOM 855 C CA . LEU B 1 26 ? 3 9.07 1.36 1 97 26 LEU B CA 1
ATOM 856 C C . LEU B 1 26 ? 3.803 9.891 2.361 1 97 26 LEU B C 1
ATOM 858 O O . LEU B 1 26 ? 5.004 9.672 2.529 1 97 26 LEU B O 1
ATOM 862 N N . PRO B 1 27 ? 3.154 10.75 3.006 1 94.62 27 PRO B N 1
ATOM 863 C CA . PRO B 1 27 ? 3.852 11.531 4.031 1 94.62 27 PRO B CA 1
ATOM 864 C C . PRO B 1 27 ? 4.141 10.727 5.293 1 94.62 27 PRO B C 1
ATOM 866 O O . PRO B 1 27 ? 3.461 9.734 5.566 1 94.62 27 PRO B O 1
ATOM 869 N N . GLY B 1 28 ? 5.172 11.203 6.062 1 93.94 28 GLY B N 1
ATOM 870 C CA . GLY B 1 28 ? 5.469 10.602 7.352 1 93.94 28 GLY B CA 1
ATOM 871 C C . GLY B 1 28 ? 6.367 9.383 7.246 1 93.94 28 GLY B C 1
ATOM 872 O O . GLY B 1 28 ? 7.035 9.18 6.23 1 93.94 28 GLY B O 1
ATOM 873 N N . ASP B 1 29 ? 6.355 8.633 8.367 1 96 29 ASP B N 1
ATOM 874 C CA . ASP B 1 29 ? 7.281 7.5 8.414 1 96 29 ASP B CA 1
ATOM 875 C C . ASP B 1 29 ? 6.543 6.203 8.734 1 96 29 ASP B C 1
ATOM 877 O O . ASP B 1 29 ? 7.156 5.137 8.812 1 96 29 ASP B O 1
ATOM 881 N N . ARG B 1 30 ? 5.203 6.352 8.906 1 97.19 30 ARG B N 1
ATOM 882 C CA . ARG B 1 30 ? 4.41 5.168 9.219 1 97.19 30 ARG B CA 1
ATOM 883 C C . ARG B 1 30 ? 3.045 5.227 8.539 1 97.19 30 ARG B C 1
ATOM 885 O O . ARG B 1 30 ? 2.479 6.309 8.359 1 97.19 30 ARG B O 1
ATOM 892 N N . VAL B 1 31 ? 2.58 4.066 8.227 1 97.75 31 VAL B N 1
ATOM 893 C CA . VAL B 1 31 ? 1.264 3.959 7.605 1 97.75 31 VAL B CA 1
ATOM 894 C C . VAL B 1 31 ? 0.474 2.826 8.258 1 97.75 31 VAL B C 1
ATOM 896 O O . VAL B 1 31 ? 1.05 1.813 8.664 1 97.75 31 VAL B O 1
ATOM 899 N N . ARG B 1 32 ? -0.765 3.02 8.398 1 97.44 32 ARG B N 1
ATOM 900 C CA . ARG B 1 32 ? -1.672 1.926 8.734 1 97.44 32 ARG B CA 1
ATOM 901 C C . ARG B 1 32 ? -1.906 1.024 7.523 1 97.44 32 ARG B C 1
ATOM 903 O O . ARG B 1 32 ? -2.123 1.511 6.41 1 97.44 32 ARG B O 1
ATOM 910 N N . VAL B 1 33 ? -1.788 -0.22 7.684 1 98.25 33 VAL B N 1
ATOM 911 C CA . VAL B 1 33 ? -1.995 -1.189 6.613 1 98.25 33 VAL B CA 1
ATOM 912 C C . VAL B 1 33 ? -3.256 -2.006 6.891 1 98.25 33 VAL B C 1
ATOM 914 O O . VAL B 1 33 ? -3.449 -2.498 8.008 1 98.25 33 VAL B O 1
ATOM 917 N N . ARG B 1 34 ? -4.082 -2.162 5.91 1 97 34 ARG B N 1
ATOM 918 C CA . ARG B 1 34 ? -5.27 -2.998 6.012 1 97 34 ARG B CA 1
ATOM 919 C C . ARG B 1 34 ? -5.473 -3.822 4.742 1 97 34 ARG B C 1
ATOM 921 O O . ARG B 1 34 ? -5.195 -3.348 3.641 1 97 34 ARG B O 1
ATOM 928 N N . ARG B 1 35 ? -5.973 -5.008 4.941 1 96.25 35 ARG B N 1
ATOM 929 C CA . ARG B 1 35 ? -6.277 -5.844 3.783 1 96.25 35 ARG B CA 1
ATOM 930 C C . ARG B 1 35 ? -7.582 -5.406 3.121 1 96.25 35 ARG B C 1
ATOM 932 O O . ARG B 1 35 ? -8.57 -5.129 3.805 1 96.25 35 ARG B O 1
ATOM 939 N N . VAL B 1 36 ? -7.52 -5.312 1.849 1 93 36 VAL B N 1
ATOM 940 C CA . VAL B 1 36 ? -8.688 -5.02 1.021 1 93 36 VAL B CA 1
ATOM 941 C C . VAL B 1 36 ? -8.703 -5.945 -0.192 1 93 36 VAL B C 1
ATOM 943 O O . VAL B 1 36 ? -7.918 -5.773 -1.127 1 93 36 VAL B O 1
ATOM 946 N N . GLY B 1 37 ? -9.68 -6.891 -0.171 1 91.06 37 GLY B N 1
ATOM 947 C CA . GLY B 1 37 ? -9.641 -7.891 -1.224 1 91.06 37 GLY B CA 1
ATOM 948 C C . GLY B 1 37 ? -8.32 -8.625 -1.297 1 91.06 37 GLY B C 1
ATOM 949 O O . GLY B 1 37 ? -7.875 -9.219 -0.31 1 91.06 37 GLY B O 1
ATOM 950 N N . ASP B 1 38 ? -7.602 -8.5 -2.402 1 89.88 38 ASP B N 1
ATOM 951 C CA . ASP B 1 38 ? -6.316 -9.164 -2.611 1 89.88 38 ASP B CA 1
ATOM 952 C C . ASP B 1 38 ? -5.156 -8.188 -2.398 1 89.88 38 ASP B C 1
ATOM 954 O O . ASP B 1 38 ? -3.99 -8.562 -2.539 1 89.88 38 ASP B O 1
ATOM 958 N N . GLY B 1 39 ? -5.621 -7.004 -2.049 1 95.75 39 GLY B N 1
ATOM 959 C CA . GLY B 1 39 ? -4.609 -5.969 -1.883 1 95.75 39 GLY B CA 1
ATOM 960 C C . GLY B 1 39 ? -4.559 -5.406 -0.475 1 95.75 39 GLY B C 1
ATOM 961 O O . GLY B 1 39 ? -5.098 -6.008 0.459 1 95.75 39 GLY B O 1
ATOM 962 N N . ILE B 1 40 ? -3.799 -4.359 -0.312 1 98.12 40 ILE B N 1
ATOM 963 C CA . ILE B 1 40 ? -3.711 -3.672 0.971 1 98.12 40 ILE B CA 1
ATOM 964 C C . ILE B 1 40 ? -3.867 -2.168 0.761 1 98.12 40 ILE B C 1
ATOM 966 O O . ILE B 1 40 ? -3.496 -1.639 -0.289 1 98.12 40 ILE B O 1
ATOM 970 N N . LEU B 1 41 ? -4.445 -1.57 1.735 1 98.31 41 LEU B N 1
ATOM 971 C CA . LEU B 1 41 ? -4.574 -0.118 1.777 1 98.31 41 LEU B CA 1
ATOM 972 C C . LEU B 1 41 ? -3.564 0.489 2.746 1 98.31 41 LEU B C 1
ATOM 974 O O . LEU B 1 41 ? -3.463 0.057 3.896 1 98.31 41 LEU B O 1
ATOM 978 N N . LEU B 1 42 ? -2.775 1.378 2.328 1 98.38 42 LEU B N 1
ATOM 979 C CA . LEU B 1 42 ? -1.803 2.107 3.133 1 98.38 42 LEU B CA 1
ATOM 980 C C . LEU B 1 42 ? -2.289 3.523 3.422 1 98.38 42 LEU B C 1
ATOM 982 O O . LEU B 1 42 ? -2.561 4.293 2.496 1 98.38 42 LEU B O 1
ATOM 986 N N . GLU B 1 43 ? -2.41 3.877 4.68 1 97.25 43 GLU B N 1
ATOM 987 C CA . GLU B 1 43 ? -2.859 5.203 5.082 1 97.25 43 GLU B CA 1
ATOM 988 C C . GLU B 1 43 ? -1.863 5.859 6.035 1 97.25 43 GLU B C 1
ATOM 990 O O . GLU B 1 43 ? -1.503 5.277 7.062 1 97.25 43 GLU B O 1
ATOM 995 N N . PRO B 1 44 ? -1.475 7.09 5.715 1 96.38 44 PRO B N 1
ATOM 996 C CA . PRO B 1 44 ? -0.505 7.754 6.59 1 96.38 44 PRO B CA 1
ATOM 997 C C . PRO B 1 44 ? -1.029 7.953 8.008 1 96.38 44 PRO B C 1
ATOM 999 O O . PRO B 1 44 ? -2.209 8.266 8.195 1 96.38 44 PRO B O 1
ATOM 1002 N N . ILE B 1 45 ? -0.187 7.574 8.969 1 92.12 45 ILE B N 1
ATOM 1003 C CA . ILE B 1 45 ? -0.529 7.848 10.359 1 92.12 45 ILE B CA 1
ATOM 1004 C C . ILE B 1 45 ? -0.147 9.281 10.711 1 92.12 45 ILE B C 1
ATOM 1006 O O . ILE B 1 45 ? 1.038 9.617 10.789 1 92.12 45 ILE B O 1
ATOM 1010 N N . VAL B 1 46 ? -1.055 10.148 10.617 1 80.19 46 VAL B N 1
ATOM 1011 C CA . VAL B 1 46 ? -0.835 11.57 10.875 1 80.19 46 VAL B CA 1
ATOM 1012 C C . VAL B 1 46 ? -0.981 11.844 12.367 1 80.19 46 VAL B C 1
ATOM 1014 O O . VAL B 1 46 ? -1.843 11.266 13.031 1 80.19 46 VAL B O 1
ATOM 1017 N N . THR B 1 47 ? 0.032 12.375 12.852 1 75.56 47 THR B N 1
ATOM 1018 C CA . THR B 1 47 ? -0.062 12.766 14.258 1 75.56 47 THR B CA 1
ATOM 1019 C C . THR B 1 47 ? -1.203 13.758 14.469 1 75.56 47 THR B C 1
ATOM 1021 O O . THR B 1 47 ? -1.684 14.375 13.516 1 75.56 47 THR B O 1
ATOM 1024 N N . ASP B 1 48 ? -1.634 13.789 15.727 1 68.5 48 ASP B N 1
ATOM 1025 C CA . ASP B 1 48 ? -2.727 14.664 16.156 1 68.5 48 ASP B CA 1
ATOM 1026 C C . ASP B 1 48 ? -2.51 16.094 15.664 1 68.5 48 ASP B C 1
ATOM 1028 O O . ASP B 1 48 ? -3.451 16.75 15.211 1 68.5 48 ASP B O 1
ATOM 1032 N N . ILE B 1 49 ? -1.292 16.484 15.648 1 70.56 49 ILE B N 1
ATOM 1033 C CA . ILE B 1 49 ? -1.013 17.875 15.289 1 70.56 49 ILE B CA 1
ATOM 1034 C C . ILE B 1 49 ? -1.174 18.062 13.781 1 70.56 49 ILE B C 1
ATOM 1036 O O . ILE B 1 49 ? -1.688 19.078 13.328 1 70.56 49 ILE B O 1
ATOM 1040 N N . ASP B 1 50 ? -0.795 17.109 13.164 1 67.12 50 ASP B N 1
ATOM 1041 C CA . ASP B 1 50 ? -0.939 17.172 11.719 1 67.12 50 ASP B CA 1
ATOM 1042 C C . ASP B 1 50 ? -2.408 17.078 11.305 1 67.12 50 ASP B C 1
ATOM 1044 O O . ASP B 1 50 ? -2.844 17.797 10.398 1 67.12 50 ASP B O 1
ATOM 1048 N N . ALA B 1 51 ? -3.002 16.188 11.977 1 68.44 51 ALA B N 1
ATOM 1049 C CA . ALA B 1 51 ? -4.434 16.031 11.727 1 68.44 51 ALA B CA 1
ATOM 1050 C C . ALA B 1 51 ? -5.184 17.328 12.055 1 68.44 51 ALA B C 1
ATOM 1052 O O . ALA B 1 51 ? -6.109 17.703 11.336 1 68.44 51 ALA B O 1
ATOM 1053 N N . TRP B 1 52 ? -4.664 17.875 13.125 1 73.62 52 TRP B N 1
ATOM 1054 C CA . TRP B 1 52 ? -5.309 19.109 13.547 1 73.62 52 TRP B CA 1
ATOM 1055 C C . TRP B 1 52 ? -5.039 20.234 12.555 1 73.62 52 TRP B C 1
ATOM 1057 O O . TRP B 1 52 ? -5.961 20.953 12.156 1 73.62 52 TRP B O 1
ATOM 1067 N N . PHE B 1 53 ? -3.891 20.328 12.117 1 70.81 53 PHE B N 1
ATOM 1068 C CA . PHE B 1 53 ? -3.518 21.359 11.156 1 70.81 53 PHE B CA 1
ATOM 1069 C C . PHE B 1 53 ? -4.164 21.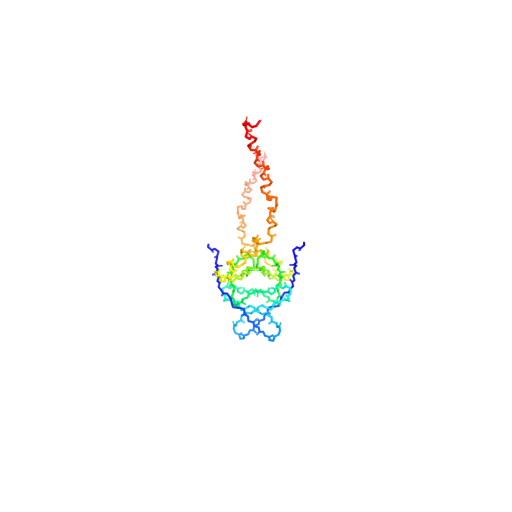094 9.805 1 70.81 53 PHE B C 1
ATOM 1071 O O . PHE B 1 53 ? -4.578 22.016 9.109 1 70.81 53 PHE B O 1
ATOM 1078 N N . GLY B 1 54 ? -4.203 19.859 9.516 1 67.56 54 GLY B N 1
ATOM 1079 C CA . GLY B 1 54 ? -4.871 19.484 8.281 1 67.56 54 GLY B CA 1
ATOM 1080 C C . GLY B 1 54 ? -6.348 19.812 8.273 1 67.56 54 GLY B C 1
ATOM 1081 O O . GLY B 1 54 ? -6.879 20.281 7.258 1 67.56 54 GLY B O 1
ATOM 1082 N N . ALA B 1 55 ? -6.973 19.5 9.32 1 69.06 55 ALA B N 1
ATOM 1083 C CA . ALA B 1 55 ? -8.383 19.875 9.461 1 69.06 55 ALA B CA 1
ATOM 1084 C C . ALA B 1 55 ? -8.57 21.391 9.367 1 69.06 55 ALA B C 1
ATOM 1086 O O . ALA B 1 55 ? -9.516 21.859 8.742 1 69.06 55 ALA B O 1
ATOM 1087 N N . MET B 1 56 ? -7.652 22.094 9.984 1 74.31 56 MET B N 1
ATOM 1088 C CA . MET B 1 56 ? -7.73 23.562 9.969 1 74.31 56 MET B CA 1
ATOM 1089 C C . MET B 1 56 ? -7.555 24.094 8.555 1 74.31 56 MET B C 1
ATOM 1091 O O . MET B 1 56 ? -8.227 25.062 8.164 1 74.31 56 MET B O 1
ATOM 1095 N N . ASP B 1 57 ? -6.703 23.375 7.844 1 63.81 57 ASP B N 1
ATOM 1096 C CA . ASP B 1 57 ? -6.457 23.75 6.453 1 63.81 57 ASP B CA 1
ATOM 1097 C C . ASP B 1 57 ? -7.688 23.469 5.586 1 63.81 57 ASP B C 1
ATOM 1099 O O . ASP B 1 57 ? -8.016 24.266 4.699 1 63.81 57 ASP B O 1
ATOM 1103 N N . ARG B 1 58 ? -8.234 22.359 5.828 1 65 58 ARG B N 1
ATOM 1104 C CA . ARG B 1 58 ? -9.461 22.031 5.109 1 65 58 ARG B CA 1
ATOM 1105 C C . ARG B 1 58 ? -10.562 23.031 5.426 1 65 58 ARG B C 1
ATOM 1107 O O . ARG B 1 58 ? -11.367 23.375 4.555 1 65 58 ARG B O 1
ATOM 1114 N N . PHE B 1 59 ? -10.633 23.422 6.559 1 65.75 59 PHE B N 1
ATOM 1115 C CA . PHE B 1 59 ? -11.594 24.422 6.98 1 65.75 59 PHE B CA 1
ATOM 1116 C C . PHE B 1 59 ? -11.227 25.797 6.434 1 65.75 59 PHE B C 1
ATOM 1118 O O . PHE B 1 59 ? -12.102 26.609 6.145 1 65.75 59 PHE B O 1
ATOM 1125 N N . ALA B 1 60 ? -9.969 26.016 6.332 1 62.25 60 ALA B N 1
ATOM 1126 C CA . ALA B 1 60 ? -9.531 27.328 5.828 1 62.25 60 ALA B CA 1
ATOM 1127 C C . ALA B 1 60 ? -9.82 27.453 4.336 1 62.25 60 ALA B C 1
ATOM 1129 O O . ALA B 1 60 ? -10.008 28.562 3.83 1 62.25 60 ALA B O 1
ATOM 1130 N N . ASP B 1 61 ? -9.891 26.391 3.691 1 57.62 61 ASP B N 1
ATOM 1131 C CA . ASP B 1 61 ? -10.188 26.406 2.262 1 57.62 61 ASP B CA 1
ATOM 1132 C C . ASP B 1 61 ? -11.688 26.547 2.014 1 57.62 61 ASP B C 1
ATOM 1134 O O . ASP B 1 61 ? -12.117 26.703 0.871 1 57.62 61 ASP B O 1
ATOM 1138 N N . VAL B 1 62 ? -12.43 26.203 2.936 1 57.97 62 VAL B N 1
ATOM 1139 C CA . VAL B 1 62 ? -13.859 26.453 2.795 1 57.97 62 VAL B CA 1
ATOM 1140 C C . VAL B 1 62 ? -14.117 27.953 2.686 1 57.97 62 VAL B C 1
ATOM 1142 O O . VAL B 1 62 ? -13.664 28.734 3.529 1 57.97 62 VAL B O 1
ATOM 1145 N N . PRO B 1 63 ? -14.461 28.391 1.525 1 54.88 63 PRO B N 1
ATOM 1146 C CA . PRO B 1 63 ? -14.773 29.828 1.413 1 54.88 63 PRO B CA 1
ATOM 1147 C C . PRO B 1 63 ? -15.562 30.359 2.607 1 54.88 63 PRO B C 1
ATOM 1149 O O . PRO B 1 63 ? -16.594 29.766 2.98 1 54.88 63 PRO B O 1
ATOM 1152 N N . PHE B 1 64 ? -15.055 30.766 3.639 1 50.97 64 PHE B N 1
ATOM 1153 C CA . PHE B 1 64 ? -15.859 31.516 4.594 1 50.97 64 PHE B CA 1
ATOM 1154 C C . PHE B 1 64 ? -16.922 32.344 3.877 1 50.97 64 PHE B C 1
ATOM 1156 O O . PHE B 1 64 ? -16.609 33.062 2.934 1 50.97 64 PHE B O 1
ATOM 1163 N N . MET B 1 65 ? -18.031 31.797 3.619 1 46.44 65 MET B N 1
ATOM 1164 C CA . MET B 1 65 ? -19.047 32.688 3.07 1 46.44 65 MET B CA 1
ATOM 1165 C C . MET B 1 65 ? -18.875 34.094 3.627 1 46.44 65 MET B C 1
ATOM 1167 O O . MET B 1 65 ? -18.984 34.312 4.836 1 46.44 65 MET B O 1
ATOM 1171 N N . GLU B 1 66 ? -17.891 34.781 3.404 1 43.88 66 GLU B N 1
ATOM 1172 C CA . GLU B 1 66 ? -17.938 36.219 3.557 1 43.88 66 GLU B CA 1
ATOM 1173 C C . GLU B 1 66 ? -19.344 36.75 3.291 1 43.88 66 GLU B C 1
ATOM 1175 O O . GLU B 1 66 ? -19.531 37.969 3.145 1 43.88 66 GLU B O 1
ATOM 1180 N N . GLU B 1 67 ? -20.328 35.906 2.91 1 43.19 67 GLU B N 1
ATOM 1181 C CA . GLU B 1 67 ? -21.609 36.594 2.975 1 43.19 67 GLU B CA 1
ATOM 1182 C C . GLU B 1 67 ? -21.859 37.156 4.375 1 43.19 67 GLU B C 1
ATOM 1184 O O . GLU B 1 67 ? -22.125 36.375 5.309 1 43.19 67 GLU B O 1
ATOM 1189 N N . GLY B 1 68 ? -20.906 37.812 4.965 1 43.66 68 GLY B N 1
ATOM 1190 C CA . GLY B 1 68 ? -21.109 38.656 6.137 1 43.66 68 GLY B CA 1
ATOM 1191 C C . GLY B 1 68 ? -22.547 39.062 6.34 1 43.66 68 GLY B C 1
ATOM 1192 O O . GLY B 1 68 ? -23.359 39 5.406 1 43.66 68 GLY B O 1
ATOM 1193 N N . ARG B 1 69 ? -23.125 38.844 7.574 1 45.34 69 ARG B N 1
ATOM 1194 C CA . ARG B 1 69 ? -24.422 39.312 8.039 1 45.34 69 ARG B CA 1
ATOM 1195 C C . ARG B 1 69 ? -24.766 40.656 7.406 1 45.34 69 ARG B C 1
ATOM 1197 O O . ARG B 1 69 ? -24.125 41.656 7.707 1 45.34 69 ARG B O 1
ATOM 1204 N N . GLN B 1 70 ? -24.922 40.781 6.141 1 45.34 70 GLN B N 1
ATOM 1205 C CA . GLN B 1 70 ? -25.656 41.969 5.766 1 45.34 70 GLN B CA 1
ATOM 1206 C C . GLN B 1 70 ? -26.75 42.281 6.777 1 45.34 70 GLN B C 1
ATOM 1208 O O . GLN B 1 70 ? -27.891 41.875 6.602 1 45.34 70 GLN B O 1
ATOM 1213 N N . GLN B 1 71 ? -26.422 42.156 8.023 1 47.5 71 GLN B N 1
ATOM 1214 C CA . GLN B 1 71 ? -27.406 42.656 8.977 1 47.5 71 GLN B CA 1
ATOM 1215 C C . GLN B 1 71 ? -28.031 43.969 8.484 1 47.5 71 GLN B C 1
ATOM 1217 O O . GLN B 1 71 ? -27.312 44.906 8.102 1 47.5 71 GLN B O 1
ATOM 1222 N N . PRO B 1 72 ? -29.219 43.938 7.938 1 52.06 72 PRO B N 1
ATOM 1223 C CA . PRO B 1 72 ? -29.828 45.188 7.547 1 52.06 72 PRO B CA 1
ATOM 1224 C C . PRO B 1 72 ? -29.469 46.344 8.492 1 52.06 72 PRO B C 1
ATOM 1226 O O . PRO B 1 72 ? -29.156 46.094 9.664 1 52.06 72 PRO B O 1
ATOM 1229 N N . PRO B 1 73 ? -28.953 47.406 8.023 1 50.84 73 PRO B N 1
ATOM 1230 C CA . PRO B 1 73 ? -28.703 48.531 8.93 1 50.84 73 PRO B CA 1
ATOM 1231 C C . PRO B 1 73 ? -29.75 48.656 10.023 1 50.84 73 PRO B C 1
ATOM 1233 O O . PRO B 1 73 ? -30.906 48.25 9.82 1 50.84 73 PRO B O 1
ATOM 1236 N N . MET B 1 74 ? -29.531 48.344 11.195 1 47.69 74 MET B N 1
ATOM 1237 C CA . MET B 1 74 ? -30.484 48.562 12.289 1 47.69 74 MET B CA 1
ATOM 1238 C C . MET B 1 74 ? -31.297 49.812 12.039 1 47.69 74 MET B C 1
ATOM 1240 O O . MET B 1 74 ? -30.75 50.844 11.625 1 47.69 74 MET B O 1
ATOM 1244 N N . PRO B 1 75 ? -32.594 49.781 11.789 1 53.25 75 PRO B N 1
ATOM 1245 C CA . PRO B 1 75 ? -33.344 51 11.539 1 53.25 75 PRO B CA 1
ATOM 1246 C C . PRO B 1 75 ? -32.969 52.156 12.492 1 53.25 75 PRO B C 1
ATOM 1248 O O . PRO B 1 75 ? -32.656 51.906 13.664 1 53.25 75 PRO B O 1
ATOM 1251 N N . GLU B 1 76 ? -32.219 53.094 12.109 1 49.84 76 GLU B N 1
ATOM 1252 C CA . GLU B 1 76 ? -31.969 54.281 12.914 1 49.84 76 GLU B CA 1
ATOM 1253 C C . GLU B 1 76 ? -33.188 54.688 13.727 1 49.84 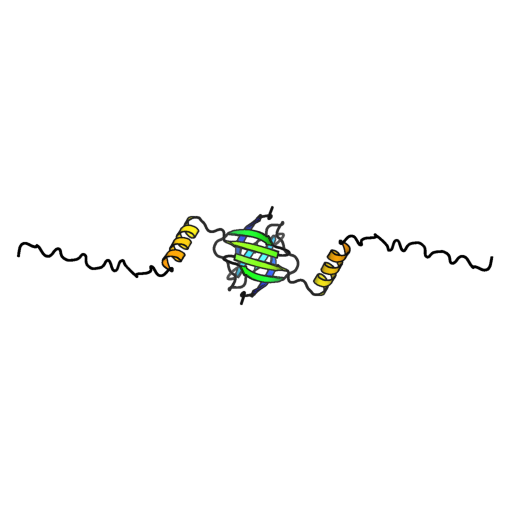76 GLU B C 1
ATOM 1255 O O . GLU B 1 76 ? -34.281 54.812 13.18 1 49.84 76 GLU B O 1
ATOM 1260 N N . ALA B 1 77 ? -33.312 54.312 14.914 1 49.91 77 ALA B N 1
ATOM 1261 C CA . ALA B 1 77 ? -34.375 54.781 15.805 1 49.91 77 ALA B CA 1
ATOM 1262 C C . ALA B 1 77 ? -34.656 56.281 15.609 1 49.91 77 ALA B C 1
ATOM 1264 O O . ALA B 1 77 ? -33.75 57.094 15.781 1 49.91 77 ALA B O 1
ATOM 1265 N N . LYS B 1 78 ? -35.375 56.625 14.609 1 48.78 78 LYS B N 1
ATOM 1266 C CA . LYS B 1 78 ? -35.875 58 14.609 1 48.78 78 LYS B CA 1
ATOM 1267 C C . LYS B 1 78 ? -36.344 58.438 16 1 48.78 78 LYS B C 1
ATOM 1269 O O . LYS B 1 78 ? -37.188 57.75 16.609 1 48.78 78 LYS B O 1
ATOM 1274 N N . THR B 1 79 ? -35.594 59.062 16.797 1 49.38 79 THR B N 1
ATOM 1275 C CA . THR B 1 79 ? -36.062 59.75 18 1 49.38 79 THR B CA 1
ATOM 1276 C C . THR B 1 79 ? -37.406 60.406 17.766 1 49.38 79 THR B C 1
ATOM 1278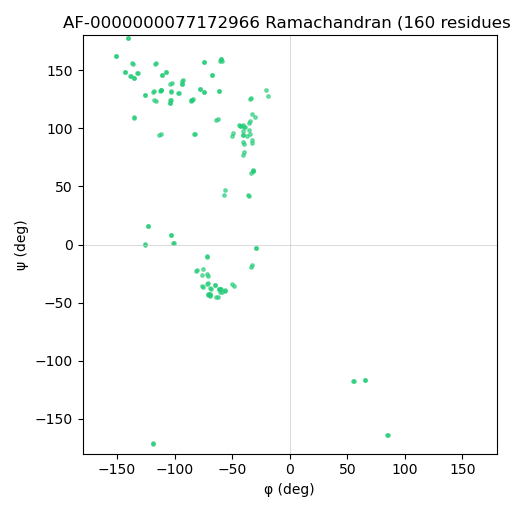 O O . THR B 1 79 ? -37.594 61.062 16.734 1 49.38 79 THR B O 1
ATOM 1281 N N . LEU B 1 80 ? -38.469 59.781 18.062 1 52.03 80 LEU B N 1
ATOM 1282 C CA . LEU B 1 80 ? -39.781 60.344 18.109 1 52.03 80 LEU B CA 1
ATOM 1283 C C . LEU B 1 80 ? -39.75 61.812 18.562 1 52.03 80 LEU B C 1
ATOM 1285 O O . LEU B 1 80 ? -40.719 62.531 18.406 1 52.03 80 LEU B O 1
ATOM 1289 N N . PHE B 1 81 ? -38.625 62.25 19.188 1 53.03 81 PHE B N 1
ATOM 1290 C CA . PHE B 1 81 ? -38.781 63.594 19.766 1 53.03 81 PHE B CA 1
ATOM 1291 C C . PHE B 1 81 ? -38.75 64.688 18.688 1 53.03 81 PHE B C 1
ATOM 1293 O O . PHE B 1 81 ? -39.031 65.812 18.969 1 53.03 81 PHE B O 1
ATOM 1300 N N . GLU B 1 82 ? -38.156 64.312 17.547 1 38.28 82 GLU B N 1
ATOM 1301 C CA . GLU B 1 82 ? -38.469 65.562 16.812 1 38.28 82 GLU B CA 1
ATOM 1302 C C . GLU B 1 82 ? -39.812 65.438 16.094 1 38.28 82 GLU B C 1
ATOM 1304 O O . GLU B 1 82 ? -40.156 64.375 15.578 1 38.28 82 GLU B O 1
#

Foldseek 3Di:
DPDDDDWDWDDDDPDIDIDDPPVPDDDDDAWDWDDDPPDIDTHDDDPPVRVVVVVVVVVVPPPPPVPPCVVPPPPPPPPVPD/DPDDDDWDWDDDDPDIDIDDPPVPDDDDDAWDWDDDPPDIDTHDDDPPVRVVVVVVVVVVPPPPPVPPCVVPDPPPPPPPPD

Solvent-accessible surface area (backbone atoms only — not comparable to full-atom values): 9800 Å² total; per-residue (Å²): 124,80,61,65,49,70,27,42,45,47,70,63,87,92,40,42,30,39,40,43,45,81,94,63,64,67,66,75,51,35,25,40,32,31,66,46,93,84,22,37,36,40,31,54,60,64,50,69,66,51,48,48,50,49,50,50,48,56,55,64,65,43,74,68,71,72,74,56,80,74,60,66,75,72,78,73,78,71,63,81,80,110,124,82,62,65,50,71,27,43,45,49,70,63,87,92,40,43,32,37,40,42,46,82,94,64,63,66,67,76,51,35,24,39,32,31,66,46,92,84,20,36,35,39,31,54,60,65,50,71,65,50,46,49,51,48,51,50,48,56,55,64,64,43,75,68,71,70,74,55,80,75,60,69,77,70,77,74,77,72,65,78,80,111

pLDDT: mean 77.82, std 20.88, range [38.28, 98.75]

Organism: Gloeobacter violaceus (strain ATCC 29082 / PCC 7421) (NCBI:txid251221)

Secondary structure (DSSP, 8-state):
---EEEEEEEEETTEEEEEEPGGG--SSSEEEEEEETTEEEEEE---HHHHHHHHHHHHHSS-----------------TT-/---EEEEEEEEETTEEEEEEPGGG--SSSEEEEEEETTEEEEEE---HHHHHHHHHHHHHTS-----------------TT-

InterPro domains:
  IPR007159 SpoVT-AbrB domain [PF04014] (9-48)
  IPR007159 SpoVT-AbrB domain [SM00966] (10-50)
  IPR037914 SpoVT-AbrB domain superfamily [SSF89447] (7-71)
  IPR047976 Antitoxin VapB2-like [NF040493] (7-76)
  IPR051734 Type II toxin-antitoxin VapB antitoxins [PTHR37550] (1-80)